Protein AF-A0A3A6N578-F1 (afdb_monomer_lite)

Radius of gyration: 28.58 Å; chains: 1; bounding box: 43×59×66 Å

Foldseek 3Di:
DDPPCPPDPPVPPPPQPPDPPVSVVVVVVVVVVVVVVCCVVVPDCPDDCPLVVVLVVVLVVLVVCVVVVVDDPVRSVVVNVVSVD

pLDDT: mean 73.75, std 16.33, range [47.78, 93.19]

Structure (mmCIF, N/CA/C/O backbone):
data_AF-A0A3A6N578-F1
#
_entry.id   AF-A0A3A6N578-F1
#
loop_
_atom_site.group_PDB
_atom_site.id
_atom_site.type_symbol
_atom_site.label_atom_id
_atom_site.label_alt_id
_atom_site.label_comp_id
_atom_site.label_asym_id
_atom_site.label_entity_id
_atom_site.label_seq_id
_atom_site.pdbx_PDB_ins_code
_atom_site.Cartn_x
_atom_site.Cartn_y
_atom_site.Cartn_z
_atom_site.occupancy
_atom_site.B_iso_or_equiv
_atom_site.auth_seq_id
_atom_site.auth_comp_id
_atom_site.auth_asym_id
_atom_site.auth_atom_id
_atom_site.pdbx_PDB_model_num
ATOM 1 N N . MET A 1 1 ? 9.447 -38.898 -27.028 1.00 49.94 1 MET A N 1
ATOM 2 C CA . MET A 1 1 ? 10.002 -38.056 -25.948 1.00 49.94 1 MET A CA 1
ATOM 3 C C . MET A 1 1 ? 10.256 -36.678 -26.535 1.00 49.94 1 MET A C 1
ATOM 5 O O . MET A 1 1 ? 11.113 -36.562 -27.395 1.00 49.94 1 MET A O 1
ATOM 9 N N . GLY A 1 2 ? 9.445 -35.683 -26.190 1.00 48.38 2 GLY A N 1
ATOM 10 C CA . GLY A 1 2 ? 9.523 -34.356 -26.806 1.00 48.38 2 GLY A CA 1
ATOM 11 C C . GLY A 1 2 ? 8.223 -33.599 -26.605 1.00 48.38 2 GLY A C 1
ATOM 12 O O . GLY A 1 2 ? 7.493 -33.339 -27.551 1.00 48.38 2 GLY A O 1
ATOM 13 N N . TYR A 1 3 ? 7.889 -33.354 -25.344 1.00 51.19 3 TYR A N 1
ATOM 14 C CA . TYR A 1 3 ? 6.802 -32.474 -24.941 1.00 51.19 3 TYR A CA 1
ATOM 15 C C . TYR A 1 3 ? 6.996 -31.112 -25.622 1.00 51.19 3 TYR A C 1
ATOM 17 O O . TYR A 1 3 ? 7.959 -30.392 -25.364 1.00 51.19 3 TYR A O 1
ATOM 25 N N . CYS A 1 4 ? 6.078 -30.759 -26.514 1.00 54.22 4 CYS A N 1
ATOM 26 C CA . CYS A 1 4 ? 5.917 -29.395 -26.983 1.00 54.22 4 CYS A CA 1
ATOM 27 C C . CYS A 1 4 ? 5.429 -28.557 -25.796 1.00 54.22 4 CYS A C 1
ATOM 29 O O . CYS A 1 4 ? 4.232 -28.418 -25.564 1.00 54.22 4 CYS A O 1
ATOM 31 N N . ILE A 1 5 ? 6.365 -28.018 -25.013 1.00 54.44 5 ILE A N 1
ATOM 32 C CA . ILE A 1 5 ? 6.096 -26.943 -24.054 1.00 54.44 5 ILE A CA 1
ATOM 33 C C . ILE A 1 5 ? 5.965 -25.655 -24.877 1.00 54.44 5 ILE A C 1
ATOM 35 O O . ILE A 1 5 ? 6.831 -24.789 -24.892 1.00 54.44 5 ILE A O 1
ATOM 39 N N . SER A 1 6 ? 4.863 -25.543 -25.616 1.00 55.12 6 SER A N 1
ATOM 40 C CA . SER A 1 6 ? 4.390 -24.313 -26.259 1.00 55.12 6 SER A CA 1
ATOM 41 C C . SER A 1 6 ? 3.515 -23.517 -25.283 1.00 55.12 6 SER A C 1
ATOM 43 O O . SER A 1 6 ? 2.413 -23.095 -25.617 1.00 55.12 6 SER A O 1
ATOM 45 N N . GLY A 1 7 ? 3.982 -23.385 -24.038 1.00 47.78 7 GLY A N 1
ATOM 46 C CA . GLY A 1 7 ? 3.237 -22.786 -22.926 1.00 47.78 7 GLY A CA 1
ATOM 47 C C . GLY A 1 7 ? 4.042 -21.772 -22.121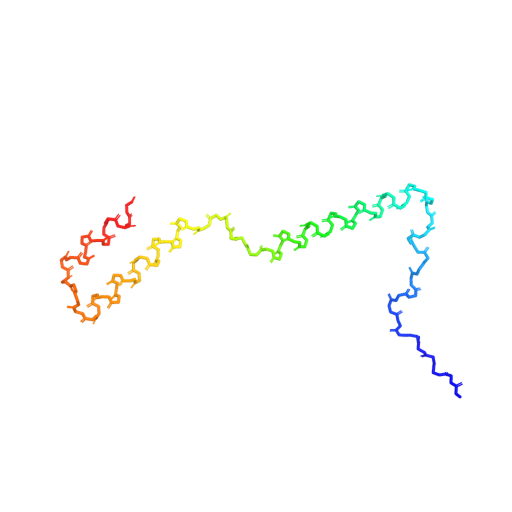 1.00 47.78 7 GLY A C 1
ATOM 48 O O . GLY A 1 7 ? 3.645 -21.422 -21.016 1.00 47.78 7 GLY A O 1
ATOM 49 N N . LEU A 1 8 ? 5.181 -21.307 -22.639 1.00 51.62 8 LEU A N 1
ATOM 50 C CA . LEU A 1 8 ? 5.928 -20.225 -22.008 1.00 51.62 8 LEU A CA 1
ATOM 51 C C . LEU A 1 8 ? 5.473 -18.887 -22.614 1.00 51.62 8 LEU A C 1
ATOM 53 O O . LEU A 1 8 ? 5.785 -18.629 -23.780 1.00 51.62 8 LEU A O 1
ATOM 57 N N . PRO A 1 9 ? 4.823 -17.990 -21.846 1.00 51.47 9 PRO A N 1
ATOM 58 C CA . PRO A 1 9 ? 4.496 -16.621 -22.272 1.00 51.47 9 PRO A CA 1
ATOM 59 C C . PRO A 1 9 ? 5.739 -15.721 -22.442 1.00 51.47 9 PRO A C 1
ATOM 61 O O . PRO A 1 9 ? 5.648 -14.499 -22.424 1.00 51.47 9 PRO A O 1
ATOM 64 N N . PHE A 1 10 ? 6.917 -16.319 -22.624 1.00 53.50 10 PHE A N 1
ATOM 65 C CA . PHE A 1 10 ? 8.205 -15.645 -22.759 1.00 53.50 10 PHE A CA 1
ATOM 66 C C . PHE A 1 10 ? 8.825 -15.841 -24.151 1.00 53.50 10 PHE A C 1
ATOM 68 O O . PHE A 1 10 ? 9.871 -15.273 -24.446 1.00 53.50 10 PHE A O 1
ATOM 75 N N . ALA A 1 11 ? 8.155 -16.569 -25.054 1.00 49.06 11 ALA A N 1
ATOM 76 C CA . ALA A 1 11 ? 8.552 -16.702 -26.460 1.00 49.06 11 ALA A CA 1
ATOM 77 C C . ALA A 1 11 ? 8.220 -15.453 -27.315 1.00 49.06 11 ALA A C 1
ATOM 79 O O . ALA A 1 11 ? 8.051 -15.550 -28.524 1.00 49.06 11 ALA A O 1
ATOM 80 N N . HIS A 1 12 ? 8.102 -14.273 -26.698 1.00 50.69 12 HIS A N 1
ATOM 81 C CA . HIS A 1 12 ? 7.969 -12.970 -27.368 1.00 50.69 12 HIS A CA 1
ATOM 82 C C . HIS A 1 12 ? 9.262 -12.146 -27.223 1.00 50.69 12 HIS A C 1
ATOM 84 O O . HIS A 1 12 ? 9.239 -10.931 -27.054 1.00 50.69 12 HIS A O 1
ATOM 90 N N . GLY A 1 13 ? 10.423 -12.799 -27.322 1.00 51.19 13 GLY A N 1
ATOM 91 C CA . GLY A 1 13 ? 11.738 -12.143 -27.321 1.00 51.19 13 GLY A CA 1
ATOM 92 C C . GLY A 1 13 ? 12.060 -11.330 -28.587 1.00 51.19 13 GLY A C 1
ATOM 93 O O . GLY A 1 13 ? 13.216 -10.984 -28.796 1.00 51.19 13 GLY A O 1
ATOM 94 N N . GLY A 1 14 ? 11.075 -11.051 -29.449 1.00 51.81 14 GLY A N 1
ATOM 95 C CA . GLY A 1 14 ? 11.274 -10.395 -30.748 1.00 51.81 14 GLY A CA 1
ATOM 96 C C . GLY A 1 14 ? 10.813 -8.938 -30.843 1.00 51.81 14 GLY A C 1
ATOM 97 O O . GLY A 1 14 ? 11.232 -8.246 -31.761 1.00 51.81 14 GLY A O 1
ATOM 98 N N . TRP A 1 15 ? 9.978 -8.441 -29.922 1.00 50.41 15 TRP A N 1
ATOM 99 C CA . TRP A 1 15 ? 9.438 -7.070 -30.022 1.00 50.41 15 TRP A CA 1
ATOM 100 C C . TRP A 1 15 ? 10.244 -6.018 -29.246 1.00 50.41 15 TRP A C 1
ATOM 102 O O . TRP A 1 15 ? 10.216 -4.845 -29.603 1.00 50.41 15 TRP A O 1
ATOM 112 N N . PHE A 1 16 ? 11.016 -6.417 -28.229 1.00 49.97 16 PHE A N 1
ATOM 113 C CA . PHE A 1 16 ? 11.808 -5.481 -27.413 1.00 49.97 16 PHE A CA 1
ATOM 114 C C . PHE A 1 16 ? 13.276 -5.336 -27.848 1.00 49.97 16 PHE A C 1
ATOM 116 O O . PHE A 1 16 ? 13.950 -4.411 -27.404 1.00 49.97 16 PHE A O 1
ATOM 123 N N . PHE A 1 17 ? 13.785 -6.205 -28.727 1.00 51.75 17 PHE A N 1
ATOM 124 C CA . PHE A 1 17 ? 15.211 -6.245 -29.093 1.00 51.75 17 PHE A CA 1
ATOM 125 C C . PHE A 1 17 ? 15.554 -5.513 -30.411 1.00 51.75 17 PHE A C 1
ATOM 127 O O . PHE A 1 17 ? 16.662 -5.642 -30.924 1.00 51.75 17 PHE A O 1
ATOM 134 N N . GLY A 1 18 ? 14.610 -4.746 -30.975 1.00 56.78 18 GLY A N 1
ATOM 135 C CA . GLY A 1 18 ? 14.680 -4.225 -32.350 1.00 56.78 18 GLY A CA 1
ATOM 136 C C . GLY A 1 18 ? 15.159 -2.780 -32.560 1.00 56.78 18 GLY A C 1
ATOM 137 O O . GLY A 1 18 ? 15.140 -2.319 -33.694 1.00 56.78 18 GLY A O 1
ATOM 138 N N . HIS A 1 19 ? 15.581 -2.038 -31.528 1.00 55.91 19 HIS A N 1
ATOM 139 C CA . HIS A 1 19 ? 15.875 -0.596 -31.666 1.00 55.91 19 HIS A CA 1
ATOM 140 C C . HIS A 1 19 ? 17.214 -0.143 -31.059 1.00 55.91 19 HIS A C 1
ATOM 142 O O . HIS A 1 19 ? 17.313 0.970 -30.557 1.00 55.91 19 HIS A O 1
ATOM 148 N N . GLY A 1 20 ? 18.274 -0.956 -31.100 1.00 68.25 20 GLY A N 1
ATOM 149 C CA . GLY A 1 20 ? 19.615 -0.512 -30.677 1.00 68.25 20 GLY A CA 1
ATOM 150 C C . GLY A 1 20 ? 19.652 0.133 -29.269 1.00 68.25 20 GLY A C 1
ATOM 151 O O . GLY A 1 20 ? 18.780 -0.141 -28.440 1.00 68.25 20 GLY A O 1
ATOM 152 N N . PRO A 1 21 ? 20.629 1.007 -28.960 1.00 71.50 21 PRO A N 1
ATOM 153 C CA . PRO A 1 21 ? 20.733 1.622 -27.631 1.00 71.50 21 PRO A CA 1
ATOM 154 C C . PRO A 1 21 ? 19.525 2.510 -27.282 1.00 71.50 21 PRO A C 1
ATOM 156 O O . PRO A 1 21 ? 19.132 2.586 -26.121 1.00 71.50 21 PRO A O 1
ATOM 159 N N . PHE A 1 22 ? 18.880 3.127 -28.276 1.00 74.81 22 PHE A N 1
ATOM 160 C CA . PHE A 1 22 ? 17.689 3.961 -28.073 1.00 74.81 22 PHE A CA 1
ATOM 161 C C . PHE A 1 22 ? 16.455 3.159 -27.637 1.00 74.81 22 PHE A C 1
ATOM 163 O O . PHE A 1 22 ? 15.703 3.606 -26.774 1.00 74.81 22 PHE A O 1
ATOM 170 N N . GLY A 1 23 ? 16.266 1.957 -28.180 1.00 75.62 23 GLY A N 1
ATOM 171 C CA . GLY 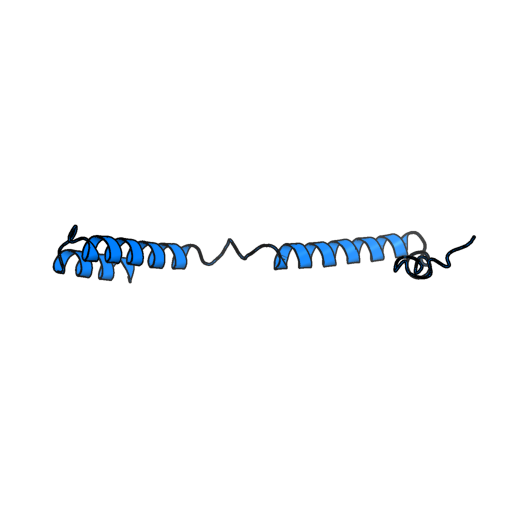A 1 23 ? 15.184 1.052 -27.796 1.00 75.62 23 GLY A CA 1
ATOM 172 C C . GLY A 1 23 ? 15.309 0.582 -26.356 1.00 75.62 23 GLY A C 1
ATOM 173 O O . GLY A 1 23 ? 14.318 0.554 -25.629 1.00 75.62 23 GLY A O 1
ATOM 174 N N . LEU A 1 24 ? 16.538 0.291 -25.922 1.00 77.75 24 LEU A N 1
ATOM 175 C CA . LEU A 1 24 ? 16.821 -0.079 -24.537 1.00 77.75 24 LEU A CA 1
ATOM 176 C C . LEU A 1 24 ? 16.491 1.073 -23.582 1.00 77.75 24 LEU A C 1
ATOM 178 O O . LEU A 1 24 ? 15.856 0.843 -22.556 1.00 77.75 24 LEU A O 1
ATOM 182 N N . LEU A 1 25 ? 16.852 2.311 -23.934 1.00 82.12 25 LEU A N 1
ATOM 183 C CA . LEU A 1 25 ? 16.538 3.491 -23.123 1.00 82.12 25 LEU A CA 1
ATOM 184 C C . LEU A 1 25 ? 15.026 3.713 -22.977 1.00 82.12 25 LEU A C 1
ATOM 186 O O . LEU A 1 25 ? 14.543 3.946 -21.869 1.00 82.12 25 LEU A O 1
ATOM 190 N N . ILE A 1 26 ? 14.268 3.598 -24.071 1.00 84.44 26 ILE A N 1
ATOM 191 C CA . ILE A 1 26 ? 12.806 3.763 -24.051 1.00 84.44 26 ILE A CA 1
ATOM 192 C C . ILE A 1 26 ? 12.141 2.637 -23.248 1.00 84.44 26 ILE A C 1
ATOM 194 O O . ILE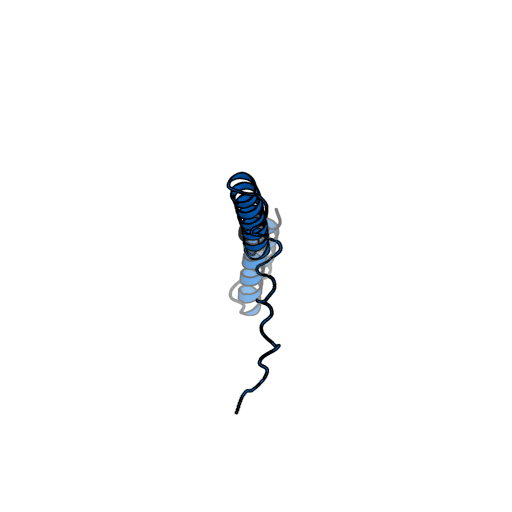 A 1 26 ? 11.264 2.900 -22.424 1.00 84.44 26 ILE A O 1
ATOM 198 N N . ALA A 1 27 ? 12.578 1.391 -23.438 1.00 83.00 27 ALA A N 1
ATOM 199 C CA . ALA A 1 27 ? 12.066 0.251 -22.685 1.00 83.00 27 ALA A CA 1
ATOM 200 C C . ALA A 1 27 ? 12.364 0.382 -21.182 1.00 83.00 27 ALA A C 1
ATOM 202 O O . ALA A 1 27 ? 11.471 0.180 -20.360 1.00 83.00 27 ALA A O 1
ATOM 203 N N . ALA A 1 28 ? 13.585 0.784 -20.813 1.00 84.94 28 ALA A N 1
ATOM 204 C CA . ALA A 1 28 ? 13.965 1.022 -19.424 1.00 84.94 28 ALA A CA 1
ATOM 205 C C . ALA A 1 28 ? 13.110 2.127 -18.783 1.00 84.94 28 ALA A C 1
ATOM 207 O O . ALA A 1 28 ? 12.614 1.953 -17.669 1.00 84.94 28 ALA A O 1
ATOM 208 N N . LEU A 1 29 ? 12.872 3.229 -19.502 1.00 89.31 29 LEU A N 1
ATOM 209 C CA . LEU A 1 29 ? 12.005 4.313 -19.039 1.00 89.31 29 LEU A CA 1
ATOM 210 C C . LEU A 1 29 ? 10.569 3.827 -18.799 1.00 89.31 29 LEU A C 1
ATOM 212 O O . LEU A 1 29 ? 9.991 4.120 -17.752 1.00 89.31 29 LEU A O 1
ATOM 216 N N . LEU A 1 30 ? 10.005 3.050 -19.728 1.00 88.44 30 LEU A N 1
ATOM 217 C CA . LEU A 1 30 ? 8.665 2.479 -19.575 1.00 88.44 30 LEU A CA 1
ATOM 218 C C . LEU A 1 30 ? 8.571 1.549 -18.362 1.00 88.44 30 LEU A C 1
ATOM 220 O O . LEU A 1 30 ? 7.627 1.666 -17.583 1.00 88.44 30 LEU A O 1
ATOM 224 N N . VAL A 1 31 ? 9.559 0.674 -18.156 1.00 89.56 31 VAL A N 1
ATOM 225 C CA . VAL A 1 31 ? 9.606 -0.215 -16.984 1.00 89.56 31 VAL A CA 1
ATOM 226 C C . VAL A 1 31 ? 9.658 0.588 -15.683 1.00 89.56 31 VAL A C 1
ATOM 228 O O . VAL A 1 31 ? 8.933 0.265 -14.742 1.00 89.56 31 VAL A O 1
ATOM 231 N N . ILE A 1 32 ? 10.453 1.661 -15.631 1.00 91.88 32 ILE A N 1
ATOM 232 C CA . ILE A 1 32 ? 10.531 2.544 -14.459 1.00 91.88 32 ILE A CA 1
ATOM 233 C C . ILE A 1 32 ? 9.179 3.213 -14.186 1.00 91.88 32 ILE A C 1
ATOM 235 O O . ILE A 1 32 ? 8.723 3.215 -13.042 1.00 91.88 32 ILE A O 1
ATOM 239 N N . ILE A 1 33 ? 8.517 3.753 -15.214 1.00 91.75 33 ILE A N 1
ATOM 240 C CA . ILE A 1 33 ? 7.210 4.412 -15.074 1.00 91.75 33 ILE A CA 1
ATOM 241 C C . ILE A 1 33 ? 6.162 3.420 -14.566 1.00 91.75 33 ILE A C 1
ATOM 243 O O . ILE A 1 33 ? 5.463 3.706 -13.594 1.00 91.75 33 ILE A O 1
ATOM 247 N N . VAL A 1 34 ? 6.078 2.236 -15.178 1.00 90.38 34 VAL A N 1
ATOM 248 C CA . VAL A 1 34 ? 5.135 1.188 -14.766 1.00 90.38 34 VAL A CA 1
ATOM 249 C C . VAL A 1 34 ? 5.424 0.744 -13.332 1.00 90.38 34 VAL A C 1
ATOM 251 O O . VAL A 1 34 ? 4.508 0.698 -12.513 1.00 90.38 34 VAL A O 1
ATOM 254 N N . GLY A 1 35 ? 6.691 0.504 -12.988 1.00 89.44 35 GLY A N 1
ATOM 255 C CA . GLY A 1 35 ? 7.102 0.169 -11.625 1.00 89.44 35 GLY A CA 1
ATOM 256 C C . GLY A 1 35 ? 6.719 1.253 -10.614 1.00 89.44 35 GLY A C 1
ATOM 257 O O . GLY A 1 35 ? 6.180 0.945 -9.553 1.00 89.44 35 GLY A O 1
ATOM 258 N N . MET A 1 36 ? 6.912 2.530 -10.954 1.00 86.75 36 MET A N 1
ATOM 259 C CA . MET A 1 36 ? 6.529 3.657 -10.102 1.00 86.75 36 MET A CA 1
ATOM 260 C C . MET A 1 36 ? 5.015 3.726 -9.886 1.00 86.75 36 MET A C 1
ATOM 262 O O . MET A 1 36 ? 4.581 3.952 -8.757 1.00 86.75 36 MET A O 1
ATOM 266 N N . VAL A 1 37 ? 4.213 3.522 -10.937 1.00 85.19 37 VAL A N 1
ATOM 267 C CA . VAL A 1 37 ? 2.743 3.505 -10.853 1.00 85.19 37 VAL A CA 1
ATOM 268 C C . VAL A 1 37 ? 2.273 2.346 -9.982 1.00 85.19 37 VAL A C 1
ATOM 270 O O . VAL A 1 37 ? 1.471 2.562 -9.076 1.00 85.19 37 VAL A O 1
ATOM 273 N N . LEU A 1 38 ? 2.821 1.147 -10.184 1.00 84.94 38 LEU A N 1
ATOM 274 C CA . LEU A 1 38 ? 2.493 -0.024 -9.373 1.00 84.94 38 LEU A CA 1
ATOM 275 C C . LEU A 1 38 ? 2.862 0.189 -7.905 1.00 84.94 38 LEU A C 1
ATOM 277 O O . LEU A 1 38 ? 2.048 -0.088 -7.035 1.00 84.94 38 LEU A O 1
ATOM 281 N N . VAL A 1 39 ? 4.035 0.754 -7.610 1.00 81.62 39 VAL A N 1
ATOM 282 C CA . VAL A 1 39 ? 4.435 1.075 -6.231 1.00 81.62 39 VAL A CA 1
ATOM 283 C C . VAL A 1 39 ? 3.559 2.180 -5.633 1.00 81.62 39 VAL A C 1
ATOM 285 O O . VAL A 1 39 ? 3.224 2.111 -4.456 1.00 81.62 39 VAL A O 1
ATOM 288 N N . ARG A 1 40 ? 3.156 3.193 -6.406 1.00 75.75 40 ARG A N 1
ATOM 289 C CA . ARG A 1 40 ? 2.235 4.250 -5.950 1.00 75.75 40 ARG A CA 1
ATOM 290 C C . ARG A 1 40 ? 0.835 3.729 -5.646 1.00 75.75 40 ARG A C 1
ATOM 29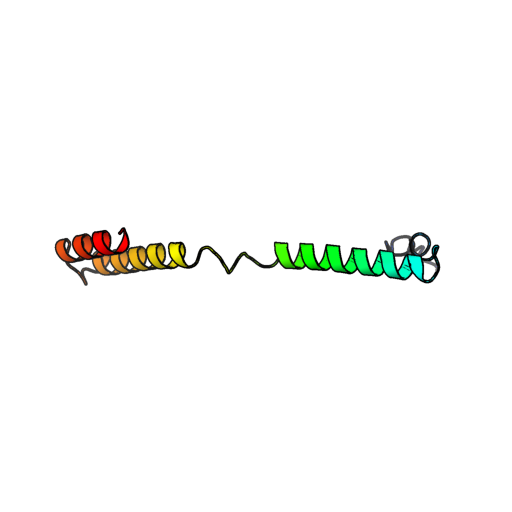2 O O . ARG A 1 40 ? 0.213 4.255 -4.734 1.00 75.75 40 ARG A O 1
ATOM 299 N N . LEU A 1 41 ? 0.360 2.743 -6.403 1.00 70.12 41 LEU A N 1
ATOM 300 C CA . LEU A 1 41 ? -0.974 2.165 -6.248 1.00 70.12 41 LEU A CA 1
ATOM 301 C C . LEU A 1 41 ? -1.001 1.052 -5.190 1.00 70.12 41 LEU A C 1
ATOM 303 O O . LEU A 1 41 ? -1.987 0.899 -4.479 1.00 70.12 41 LEU A O 1
ATOM 307 N N . ALA A 1 42 ? 0.092 0.294 -5.071 1.00 70.38 42 ALA A N 1
ATOM 308 C CA . ALA A 1 42 ? 0.255 -0.769 -4.084 1.00 70.38 42 ALA A CA 1
ATOM 309 C C . ALA A 1 42 ? 0.711 -0.253 -2.717 1.00 70.38 42 ALA A C 1
ATOM 311 O O . ALA A 1 42 ? 0.572 -0.961 -1.722 1.00 70.38 42 ALA A O 1
ATOM 312 N N . ARG A 1 43 ? 1.251 0.970 -2.635 1.00 66.38 43 ARG A N 1
ATOM 313 C CA . ARG A 1 43 ? 1.356 1.665 -1.356 1.00 66.38 43 ARG A CA 1
ATOM 314 C C . ARG A 1 43 ? -0.066 2.051 -0.960 1.00 66.38 43 ARG A C 1
ATOM 316 O O . ARG A 1 43 ? -0.613 2.950 -1.600 1.00 66.38 43 ARG A O 1
ATOM 323 N N . PRO A 1 44 ? -0.674 1.429 0.073 1.00 55.78 44 PRO A N 1
ATOM 324 C CA . PRO A 1 44 ? -1.843 2.038 0.684 1.00 55.78 44 PRO A CA 1
ATOM 325 C C . PRO A 1 44 ? -1.449 3.476 1.001 1.00 55.78 44 PRO A C 1
ATOM 327 O O . PRO A 1 44 ? -0.318 3.708 1.436 1.00 55.78 44 PRO A O 1
ATOM 330 N N . SER A 1 45 ? -2.331 4.428 0.710 1.00 57.06 45 SER A N 1
ATOM 331 C CA . SER A 1 45 ? -2.170 5.847 1.021 1.00 57.06 45 SER A CA 1
ATOM 332 C C . SER A 1 45 ? -2.024 6.054 2.538 1.00 57.06 45 SER A C 1
ATOM 334 O O . SER A 1 45 ? -2.891 6.610 3.199 1.00 57.06 45 SER A O 1
ATOM 336 N N . ILE A 1 46 ? -0.922 5.591 3.124 1.00 57.69 46 ILE A N 1
ATOM 337 C CA . ILE A 1 46 ? -0.468 5.893 4.474 1.00 57.69 46 ILE A CA 1
ATOM 338 C C . ILE A 1 46 ? 0.181 7.260 4.342 1.00 57.69 46 ILE A C 1
ATOM 340 O O . ILE A 1 46 ? 1.378 7.394 4.102 1.00 57.69 46 ILE A O 1
ATOM 344 N N . GLY A 1 47 ? -0.655 8.286 4.339 1.00 59.56 47 GLY A N 1
ATOM 345 C CA . GLY A 1 47 ? -0.178 9.651 4.198 1.00 59.56 47 GLY A CA 1
ATOM 346 C C . GLY A 1 47 ? -1.194 10.545 3.528 1.00 59.56 47 GLY A C 1
ATOM 347 O O . GLY A 1 47 ? -0.924 11.051 2.436 1.00 59.56 47 GLY A O 1
ATOM 348 N N . ARG A 1 48 ? -2.351 10.689 4.189 1.00 50.72 48 ARG A N 1
ATOM 349 C CA . ARG A 1 48 ? -3.157 11.925 4.258 1.00 50.72 48 ARG A CA 1
ATOM 350 C C . ARG A 1 48 ? -4.454 11.807 5.078 1.00 50.72 48 ARG A C 1
ATOM 352 O O . ARG A 1 48 ? -5.090 12.828 5.272 1.00 50.72 48 ARG A O 1
ATOM 359 N N . ASP A 1 49 ? -4.763 10.640 5.654 1.00 53.06 49 ASP A N 1
ATOM 360 C CA . ASP A 1 49 ? -5.930 10.461 6.547 1.00 53.06 49 ASP A CA 1
ATOM 361 C C . ASP A 1 49 ? -5.580 10.268 8.034 1.00 53.06 49 ASP A C 1
ATOM 363 O O . ASP A 1 49 ? -6.440 9.899 8.827 1.00 53.06 49 ASP A O 1
ATOM 367 N N . HIS A 1 50 ? -4.332 10.492 8.463 1.00 53.94 50 HIS A N 1
ATOM 368 C CA . HIS A 1 50 ? -3.978 10.336 9.887 1.00 53.94 50 HIS A CA 1
ATOM 369 C C . HIS A 1 50 ? -4.669 11.363 10.792 1.00 53.94 50 HIS A C 1
ATOM 371 O O . HIS A 1 50 ? -4.992 11.042 11.924 1.00 53.94 50 HIS A O 1
ATOM 377 N N . ALA A 1 51 ? -5.011 12.546 10.275 1.00 55.78 51 ALA A N 1
ATOM 378 C CA . ALA A 1 51 ? -5.757 13.529 11.057 1.00 55.78 51 ALA A CA 1
ATOM 379 C C . ALA A 1 51 ? -7.222 13.119 11.313 1.00 55.78 51 ALA A C 1
ATOM 381 O O . ALA A 1 51 ? -7.767 13.451 12.355 1.00 55.78 51 ALA A O 1
ATOM 382 N N . HIS A 1 52 ? -7.873 12.400 10.386 1.00 57.25 52 HIS A N 1
ATOM 383 C CA . HIS A 1 52 ? -9.255 11.926 10.577 1.00 57.25 52 HIS A CA 1
ATOM 384 C C . HIS A 1 52 ? -9.333 10.567 11.282 1.00 57.25 52 HIS A C 1
ATOM 386 O O . HIS A 1 52 ? -10.311 10.299 11.980 1.00 57.25 52 HIS A O 1
ATOM 392 N N . ARG A 1 53 ? -8.311 9.714 11.132 1.00 60.16 53 ARG A N 1
ATOM 393 C CA . ARG A 1 53 ? -8.226 8.449 11.872 1.00 60.16 53 ARG A CA 1
ATOM 394 C C . ARG A 1 53 ? -8.047 8.673 13.371 1.00 60.16 53 ARG A C 1
ATOM 396 O O . ARG A 1 53 ? -8.794 8.079 14.137 1.00 60.16 53 ARG A O 1
ATOM 403 N N . ASP A 1 54 ? -7.163 9.584 13.774 1.00 65.44 54 ASP A N 1
ATOM 404 C CA . ASP A 1 54 ? -6.896 9.846 15.195 1.00 65.44 54 ASP A CA 1
ATOM 405 C C . ASP A 1 54 ? -8.144 10.341 15.946 1.00 65.44 54 ASP A C 1
ATOM 407 O O . ASP A 1 54 ? -8.410 9.903 17.069 1.00 65.44 54 ASP A O 1
ATOM 411 N N . SER A 1 55 ? -8.959 11.203 15.325 1.00 68.69 55 SER A N 1
ATOM 412 C CA . SER A 1 55 ? -10.224 11.665 15.915 1.00 68.69 55 SER A CA 1
ATOM 413 C C . SER A 1 55 ? -11.249 10.536 16.053 1.00 68.69 55 SER A C 1
ATOM 415 O O . SER A 1 55 ? -11.919 10.442 17.083 1.00 68.69 55 SER A O 1
ATOM 417 N N . ASN A 1 56 ? -11.368 9.659 15.049 1.00 73.75 56 ASN A N 1
ATOM 418 C CA . ASN A 1 56 ? -12.304 8.534 15.099 1.00 73.75 56 ASN A CA 1
ATOM 419 C C . ASN A 1 56 ? -11.887 7.489 16.148 1.00 73.75 56 ASN A C 1
ATOM 421 O O . ASN A 1 56 ? -12.722 7.059 16.945 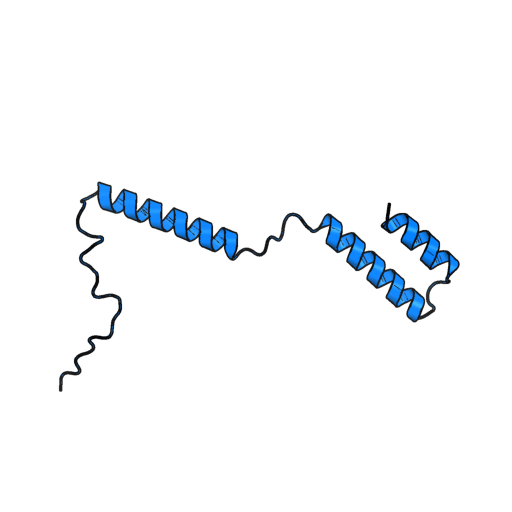1.00 73.75 56 ASN A O 1
ATOM 425 N N . ASP A 1 57 ? -10.596 7.159 16.212 1.00 78.38 57 ASP A N 1
ATOM 426 C CA . ASP A 1 57 ? -10.039 6.233 17.204 1.00 78.38 57 ASP A CA 1
ATOM 427 C C . ASP A 1 57 ? -10.206 6.797 18.631 1.00 78.38 57 ASP A C 1
ATOM 429 O O . ASP A 1 57 ? -10.588 6.081 19.560 1.00 78.38 57 ASP A O 1
ATOM 433 N N . SER A 1 58 ? -10.021 8.111 18.811 1.00 84.25 58 SER A N 1
ATOM 434 C CA . SER A 1 58 ? -10.235 8.787 20.100 1.00 84.25 58 SER A CA 1
ATOM 435 C C . SER A 1 58 ? -11.696 8.722 20.567 1.00 84.25 58 SER A C 1
ATOM 437 O O . SER A 1 58 ? -11.966 8.444 21.739 1.00 84.25 58 SER A O 1
ATOM 439 N N . LEU A 1 59 ? -12.658 8.931 19.660 1.00 87.19 59 LEU A N 1
ATOM 440 C CA . LEU A 1 59 ? -14.090 8.817 19.964 1.00 87.19 59 LEU A CA 1
ATOM 441 C C . LEU A 1 59 ? -14.498 7.381 20.319 1.00 87.19 59 LEU A C 1
ATOM 443 O O . LEU A 1 59 ? -15.334 7.174 21.205 1.00 87.19 59 LEU A O 1
ATOM 447 N N . GLU A 1 60 ? -13.903 6.389 19.656 1.00 87.62 60 GLU A N 1
ATOM 448 C CA . GLU A 1 60 ? -14.137 4.976 19.948 1.00 87.62 60 GLU A CA 1
ATOM 449 C C . GLU A 1 60 ? -13.642 4.604 21.353 1.00 87.62 60 GLU A C 1
ATOM 451 O O . GLU A 1 60 ? -14.381 3.986 22.125 1.00 87.62 60 GLU A O 1
ATOM 456 N N . ILE A 1 61 ? -12.452 5.074 21.745 1.00 90.44 61 ILE A N 1
ATOM 457 C CA . ILE A 1 61 ? -11.907 4.871 23.097 1.00 90.44 61 ILE A CA 1
ATOM 458 C C . ILE A 1 61 ? -12.840 5.463 24.164 1.00 90.44 61 ILE A C 1
ATOM 460 O O . ILE A 1 61 ? -13.150 4.792 25.153 1.00 90.44 61 ILE A O 1
ATOM 464 N N . LEU A 1 62 ? -13.331 6.691 23.963 1.00 91.00 62 LEU A N 1
ATOM 465 C CA . LEU A 1 62 ? -14.304 7.321 24.865 1.00 91.00 62 LEU A CA 1
ATOM 466 C C . LEU A 1 62 ? -15.574 6.475 25.014 1.00 91.00 62 LEU A C 1
ATOM 468 O O . LEU A 1 62 ? -16.061 6.273 26.127 1.00 91.00 62 LEU A O 1
ATOM 472 N N . ARG A 1 63 ? -16.110 5.968 23.897 1.00 89.88 63 ARG A N 1
ATOM 473 C CA . ARG A 1 63 ? -17.326 5.143 23.891 1.00 89.88 63 ARG A CA 1
ATOM 474 C C . ARG A 1 63 ? -17.134 3.856 24.689 1.00 89.88 63 ARG A C 1
ATOM 476 O O . ARG A 1 63 ? -18.029 3.475 25.442 1.00 89.88 63 ARG A O 1
ATOM 483 N N . VAL A 1 64 ? -15.980 3.205 24.548 1.00 93.19 64 VAL A N 1
ATOM 484 C CA . VAL A 1 64 ? -15.650 1.986 25.300 1.00 93.19 64 VAL A CA 1
ATOM 485 C C . VAL A 1 64 ? -15.578 2.270 26.801 1.00 93.19 64 VAL A C 1
ATOM 487 O O . VAL A 1 64 ? -16.162 1.524 27.584 1.00 93.19 64 VAL A O 1
ATOM 490 N N . ARG A 1 65 ? -14.926 3.363 27.217 1.00 92.25 65 ARG A N 1
ATOM 491 C CA . ARG A 1 65 ? -14.831 3.741 28.641 1.00 92.25 65 ARG A CA 1
ATOM 492 C C . ARG A 1 65 ? -16.187 4.090 29.247 1.00 92.25 65 ARG A C 1
ATOM 494 O O . ARG A 1 65 ? -16.474 3.685 30.370 1.00 92.25 65 ARG A O 1
ATOM 501 N N . TYR A 1 66 ? -17.043 4.768 28.485 1.00 92.50 66 TYR A N 1
ATOM 502 C CA . TYR A 1 66 ? -18.417 5.050 28.899 1.00 92.50 66 TYR A CA 1
ATOM 503 C C . TYR A 1 66 ? -19.236 3.764 29.062 1.00 92.50 66 TYR A C 1
ATOM 505 O O . TYR A 1 66 ? -19.897 3.581 30.078 1.00 92.50 66 TYR A O 1
ATOM 513 N N . ALA A 1 67 ? -19.135 2.828 28.111 1.00 92.44 67 ALA A N 1
ATOM 514 C CA . ALA A 1 67 ? -19.820 1.537 28.194 1.00 92.44 67 ALA A CA 1
ATOM 515 C C . ALA A 1 67 ? -19.350 0.684 29.385 1.00 92.44 67 ALA A C 1
ATOM 517 O O . ALA A 1 67 ? -20.125 -0.092 29.937 1.00 92.44 67 ALA A O 1
ATOM 518 N N . ARG A 1 68 ? -18.088 0.841 29.796 1.00 92.75 68 ARG A N 1
ATOM 519 C CA . ARG A 1 68 ? -17.536 0.222 31.007 1.00 92.75 68 ARG A CA 1
ATOM 520 C C . ARG A 1 68 ? -17.936 0.931 32.303 1.00 92.75 68 ARG A C 1
ATOM 522 O O . ARG A 1 68 ? -17.684 0.389 33.372 1.00 92.75 68 ARG A O 1
ATOM 529 N N . GLY A 1 69 ? -18.532 2.121 32.219 1.00 92.56 69 GLY A N 1
ATOM 530 C CA . GLY A 1 69 ? -18.850 2.956 33.379 1.00 92.56 69 GLY A CA 1
ATOM 531 C C . GLY A 1 69 ? -17.625 3.609 34.027 1.00 92.56 69 GLY A C 1
ATOM 532 O O . GLY A 1 69 ? -17.712 4.053 35.166 1.00 92.56 69 GLY A O 1
ATOM 533 N N . GLU A 1 70 ? -16.485 3.670 33.327 1.00 92.88 70 GLU A N 1
ATOM 534 C CA . GLU A 1 70 ? -15.257 4.320 33.817 1.00 92.88 70 GLU A CA 1
ATOM 535 C C . GLU A 1 70 ? -15.365 5.858 33.788 1.00 92.88 70 GLU A C 1
ATOM 537 O O . GLU A 1 70 ? -14.608 6.542 34.472 1.00 92.88 70 GLU A O 1
ATOM 542 N N . ILE A 1 71 ? -16.296 6.402 32.996 1.00 92.12 71 ILE A N 1
ATOM 543 C CA . ILE A 1 71 ? -16.580 7.839 32.870 1.00 92.12 71 ILE A CA 1
ATOM 544 C C . ILE A 1 71 ? -18.087 8.097 32.955 1.00 92.12 71 ILE A C 1
ATOM 546 O O . ILE A 1 71 ? -18.891 7.271 32.516 1.00 92.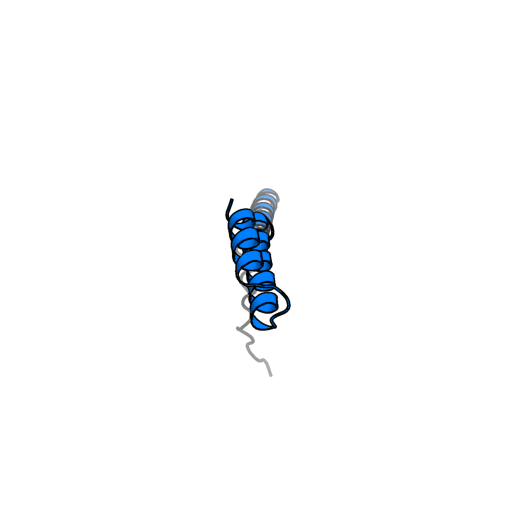12 71 ILE A O 1
ATOM 550 N N . SER A 1 72 ? -18.474 9.255 33.494 1.00 92.06 72 SER A N 1
ATOM 551 C CA . SER A 1 72 ? -19.878 9.665 33.568 1.00 92.06 72 SER A CA 1
ATOM 552 C C . SER A 1 72 ? -20.400 10.179 32.218 1.00 92.06 72 SER A C 1
ATOM 554 O O . SER A 1 72 ? -19.635 10.453 31.286 1.00 92.06 72 SER A O 1
ATOM 556 N N . ALA A 1 73 ? -21.722 10.323 32.096 1.00 89.62 73 ALA A N 1
ATOM 557 C CA . ALA A 1 73 ? -22.346 10.840 30.878 1.00 89.62 73 ALA A CA 1
ATOM 558 C C . ALA A 1 73 ? -21.942 12.298 30.596 1.00 89.62 73 ALA A C 1
ATOM 560 O O . ALA A 1 73 ? -21.742 12.676 29.442 1.00 89.62 73 ALA A O 1
ATOM 561 N N . GLU A 1 74 ? -21.778 13.106 31.642 1.00 92.12 74 GLU A N 1
ATOM 562 C CA . GLU A 1 74 ? -21.374 14.512 31.556 1.00 92.12 74 GLU A CA 1
ATOM 563 C C . GLU A 1 74 ? -19.937 14.639 31.037 1.00 92.12 74 GLU A C 1
ATOM 565 O O . GLU A 1 74 ? -19.638 15.488 30.194 1.00 92.12 74 GLU A O 1
ATOM 570 N N . GLU A 1 75 ? -19.050 13.764 31.512 1.00 89.38 75 GLU A N 1
ATOM 571 C CA . GLU A 1 75 ? -17.649 13.722 31.105 1.00 89.38 75 GLU A CA 1
ATOM 572 C C . GLU A 1 75 ? -17.498 13.260 29.649 1.00 89.38 75 GLU A C 1
ATOM 574 O O . GLU A 1 75 ? -16.782 13.888 28.864 1.00 89.38 75 GLU A O 1
ATOM 579 N N . TYR A 1 76 ? -18.261 12.238 29.248 1.00 92.06 76 TYR A N 1
ATOM 580 C CA . TYR A 1 76 ? -18.310 11.769 27.864 1.00 92.06 76 TYR A CA 1
ATOM 581 C C . TYR A 1 76 ? -18.740 12.874 26.885 1.00 92.06 76 TYR A C 1
ATOM 583 O O . TYR A 1 76 ? -18.097 13.064 25.851 1.00 92.06 76 TYR A O 1
ATOM 591 N N . GLN A 1 77 ? -19.797 13.631 27.206 1.00 90.25 77 GLN A N 1
ATOM 592 C CA . GLN A 1 77 ? -20.290 14.706 26.334 1.00 90.25 77 GLN A CA 1
ATOM 593 C C . GLN A 1 77 ? -19.264 15.831 26.176 1.00 90.25 77 GLN A C 1
ATOM 595 O O . GLN A 1 77 ? -18.997 16.261 25.054 1.00 90.25 77 GLN A O 1
ATOM 600 N N . ARG A 1 78 ? -18.626 16.248 27.278 1.00 91.19 78 ARG A N 1
ATOM 601 C CA . ARG A 1 78 ? -17.593 17.292 27.256 1.00 91.19 78 ARG A CA 1
ATOM 602 C C . ARG A 1 78 ? -16.410 16.896 26.372 1.00 91.19 78 ARG A C 1
ATOM 604 O O . ARG A 1 78 ? -15.952 17.694 25.561 1.00 91.19 78 ARG A O 1
ATOM 611 N N . MET A 1 79 ? -15.911 15.668 26.509 1.00 88.75 79 MET A N 1
ATOM 612 C CA . MET A 1 79 ? -14.765 15.204 25.722 1.00 88.75 79 MET A CA 1
ATOM 613 C C . MET A 1 79 ? -15.125 14.984 24.245 1.00 88.75 79 MET A C 1
ATOM 615 O O . MET A 1 79 ? -14.316 15.276 23.365 1.00 88.75 79 MET A O 1
ATOM 619 N N . ARG A 1 80 ? -16.351 14.529 23.954 1.00 88.06 80 ARG A N 1
ATOM 620 C CA . ARG A 1 80 ? -16.860 14.394 22.582 1.00 88.06 80 ARG A CA 1
ATOM 621 C C . ARG A 1 80 ? -16.947 15.743 21.864 1.00 88.06 80 ARG A C 1
ATOM 623 O O . ARG A 1 80 ? -16.615 15.814 20.685 1.00 88.06 80 ARG A O 1
ATOM 630 N N . GLU A 1 81 ? -17.374 16.796 22.556 1.00 88.31 81 GLU A N 1
ATOM 631 C CA . GLU A 1 81 ? -17.443 18.152 21.998 1.00 88.31 81 GLU A CA 1
ATOM 632 C C . GLU A 1 81 ? -16.048 18.711 21.680 1.00 88.31 81 GLU A C 1
ATOM 634 O O . GLU A 1 81 ? -15.856 19.326 20.634 1.00 88.31 81 GLU A O 1
ATOM 639 N N . ILE A 1 82 ? -15.057 18.428 22.533 1.00 87.00 82 ILE A N 1
ATOM 640 C CA . ILE A 1 82 ? -13.656 18.826 22.324 1.00 87.00 82 ILE A CA 1
ATOM 641 C C . ILE A 1 82 ? -13.038 18.109 21.114 1.00 87.00 82 ILE A C 1
ATOM 643 O O . ILE A 1 82 ? -12.316 18.736 20.350 1.00 87.00 82 ILE A O 1
ATOM 647 N N . LEU A 1 83 ? -13.317 16.813 20.933 1.00 81.50 83 LEU A N 1
ATOM 648 C CA . LEU A 1 83 ? -12.766 15.999 19.837 1.00 81.50 83 LEU A CA 1
ATOM 649 C C . LEU A 1 83 ? -13.402 16.281 18.468 1.00 81.50 83 LEU A C 1
ATOM 651 O O . LEU A 1 83 ? -12.821 15.936 17.442 1.00 81.50 83 LEU A O 1
ATOM 655 N N . ASN A 1 84 ? -14.602 16.861 18.454 1.00 77.25 84 ASN A N 1
ATOM 656 C CA . ASN A 1 84 ? -15.338 17.203 17.236 1.00 77.25 84 ASN A CA 1
ATOM 657 C C . ASN A 1 84 ? -15.129 18.668 16.796 1.00 77.25 84 ASN A C 1
ATOM 659 O O . ASN A 1 84 ? -15.788 19.121 15.859 1.00 77.25 84 ASN A O 1
ATOM 663 N N . ARG A 1 85 ? -14.266 19.413 17.494 1.00 63.28 85 ARG A N 1
ATOM 664 C CA . ARG A 1 85 ? -13.921 20.810 17.214 1.00 63.28 85 ARG A CA 1
ATOM 665 C C . ARG A 1 85 ? -12.586 20.909 16.488 1.00 63.28 85 ARG A C 1
ATOM 667 O O . ARG A 1 85 ? -12.501 21.781 15.596 1.00 63.28 85 ARG A O 1
#

Secondary structure (DSSP, 8-state):
--------TT--TTSSSSSHHHHHHHHHHHHHHHHHHHHHHHS---SS-HHHHHHHHHHHHHHHHHHTTSS-HHHHHHHHHHHT-

Sequence (85 aa):
MGYCISGLPFAHGGWFFGHGPFGLLIAALLVIIVGMVLVRLARPSIGRDHAHRDSNDSLEILRVRYARGEISAEEYQRMREILNR